Protein AF-A0A366XFP9-F1 (afdb_monomer)

Mean predicted aligned error: 9.47 Å

Solvent-accessible surface area (backbone atoms only — not comparable to full-atom values): 9345 Å² total; per-residue (Å²): 133,86,52,70,52,55,54,26,51,53,49,18,51,52,23,40,58,49,12,52,56,28,34,54,51,34,53,52,54,49,51,54,32,51,55,33,49,50,49,31,59,66,58,70,75,57,87,75,67,86,85,57,56,75,56,96,84,39,35,70,64,56,54,42,52,51,45,40,53,52,28,54,52,48,50,50,47,56,70,71,66,36,34,48,63,53,11,49,54,27,39,54,52,15,50,52,28,49,49,54,28,49,54,49,50,50,49,54,51,36,54,75,71,65,75,54,54,74,71,59,48,54,52,51,50,51,50,53,51,51,53,52,48,52,53,58,70,71,33,89,71,60,77,77,62,78,88,71,63,66,60,66,59,55,52,53,53,52,51,51,52,53,53,52,53,58,67,73,74,107

Secondary structure (DSSP, 8-state):
---HHHHHHHHHHHHHHHHHHHHHHHHHHHHHHHHHHHHHHHHHTSPPPTT-EEETTEEHHHHHHHHHHHHHHHHHHHHHH-HHHHHHHHHHHHHHHHHHHHHHHHHHHHHHTT---HHHHHHHHHHHHHHHHHHHHSSTTS---GGG--HHHHHHHHHHHHHHHHHH--

Structure (mmCIF, N/CA/C/O backbone):
data_AF-A0A366XFP9-F1
#
_entry.id   AF-A0A366XFP9-F1
#
loop_
_atom_site.group_PDB
_atom_site.id
_atom_site.type_symbol
_atom_site.label_atom_id
_atom_site.label_alt_id
_atom_site.label_comp_id
_atom_site.label_asym_id
_atom_site.label_entity_id
_atom_site.label_seq_id
_atom_site.pdbx_PDB_ins_code
_atom_site.Cartn_x
_atom_site.Cartn_y
_atom_site.Cartn_z
_atom_site.occupancy
_atom_site.B_iso_or_equiv
_atom_site.auth_seq_id
_atom_site.auth_comp_id
_atom_site.auth_asym_id
_atom_site.auth_atom_id
_atom_site.pdbx_PDB_model_num
ATOM 1 N N . MET A 1 1 ? -30.170 -5.671 11.101 1.00 48.78 1 MET A N 1
ATOM 2 C CA . MET A 1 1 ? -29.311 -4.495 11.363 1.00 48.78 1 MET A CA 1
ATOM 3 C C . MET A 1 1 ? -27.926 -5.025 11.717 1.00 48.78 1 MET A C 1
ATOM 5 O O . MET A 1 1 ? -27.854 -5.897 12.572 1.00 48.78 1 MET A O 1
ATOM 9 N N . VAL A 1 2 ? -26.865 -4.627 11.008 1.00 68.50 2 VAL A N 1
ATOM 10 C CA . VAL A 1 2 ? -25.507 -5.162 11.243 1.00 68.50 2 VAL A CA 1
ATOM 11 C C . VAL A 1 2 ? -24.963 -4.605 12.564 1.00 68.50 2 VAL A C 1
ATOM 13 O O . VAL A 1 2 ? -25.080 -3.404 12.811 1.00 68.50 2 VAL A O 1
ATOM 16 N N . SER A 1 3 ? -24.401 -5.462 13.423 1.00 88.88 3 SER A N 1
ATOM 17 C CA . SER A 1 3 ? -23.840 -5.035 14.712 1.00 88.88 3 SER A CA 1
ATOM 18 C C . SER A 1 3 ? -22.597 -4.164 14.508 1.00 88.88 3 SER A C 1
ATOM 20 O O . SER A 1 3 ? -21.876 -4.302 13.519 1.00 88.88 3 SER A O 1
ATOM 22 N N . TRP A 1 4 ? -22.318 -3.260 15.448 1.00 89.00 4 TRP A N 1
ATOM 23 C CA . TRP A 1 4 ? -21.129 -2.401 15.382 1.00 89.00 4 TRP A CA 1
ATOM 24 C C . TRP A 1 4 ? -19.836 -3.215 15.340 1.00 89.00 4 TRP A C 1
ATOM 26 O O . TRP A 1 4 ? -18.935 -2.890 14.576 1.00 89.00 4 TRP A O 1
ATOM 36 N N . LEU A 1 5 ? -19.802 -4.334 16.068 1.00 93.44 5 LEU A N 1
ATOM 37 C CA . LEU A 1 5 ? -18.700 -5.286 16.024 1.00 93.44 5 LEU A CA 1
ATOM 38 C C . LEU A 1 5 ? -18.433 -5.800 14.604 1.00 93.44 5 LEU A C 1
ATOM 40 O O . LEU A 1 5 ? -17.288 -5.812 14.156 1.00 93.44 5 LEU A O 1
ATOM 44 N N . GLN A 1 6 ? -19.483 -6.211 13.887 1.00 93.75 6 GLN A N 1
ATOM 45 C CA . GLN A 1 6 ? -19.323 -6.708 12.524 1.00 93.75 6 GLN A CA 1
ATOM 46 C C . GLN A 1 6 ? -18.839 -5.596 11.588 1.00 93.75 6 GLN A C 1
ATOM 48 O O . GLN A 1 6 ? -17.916 -5.821 10.816 1.00 93.75 6 GLN A O 1
ATOM 53 N N . ARG A 1 7 ? -19.358 -4.369 11.734 1.00 91.12 7 ARG A N 1
ATOM 54 C CA . ARG A 1 7 ? -18.878 -3.210 10.962 1.00 91.12 7 ARG A CA 1
ATOM 55 C C . ARG A 1 7 ? -17.390 -2.922 11.207 1.00 91.12 7 ARG A C 1
ATOM 57 O O . ARG A 1 7 ? -16.681 -2.642 10.246 1.00 91.12 7 ARG A O 1
ATOM 64 N N . CYS A 1 8 ? -16.905 -3.024 12.452 1.00 92.62 8 CYS A N 1
ATOM 65 C CA . CYS A 1 8 ? -15.474 -2.895 12.762 1.00 92.62 8 CYS A CA 1
ATOM 66 C C . CYS A 1 8 ? -14.644 -3.980 12.063 1.00 92.62 8 CYS A C 1
ATOM 68 O O . CYS A 1 8 ? -13.603 -3.680 11.481 1.00 92.62 8 CYS A O 1
ATOM 70 N N . LYS A 1 9 ? -15.098 -5.241 12.111 1.00 94.19 9 LYS A N 1
ATOM 71 C CA . LYS A 1 9 ? -14.407 -6.377 11.476 1.00 94.19 9 LYS A CA 1
ATOM 72 C C . LYS A 1 9 ? -14.355 -6.228 9.956 1.00 94.19 9 LYS A C 1
ATOM 74 O O . LYS A 1 9 ? -13.286 -6.386 9.375 1.00 94.19 9 LYS A O 1
ATOM 79 N N . ASP A 1 10 ? -15.466 -5.837 9.339 1.00 93.38 10 ASP A N 1
ATOM 80 C CA . ASP A 1 10 ? -15.546 -5.607 7.896 1.00 93.38 10 ASP A CA 1
ATOM 81 C C . ASP A 1 10 ? -14.620 -4.456 7.464 1.00 93.38 10 ASP A C 1
ATOM 83 O O . ASP A 1 10 ? -13.890 -4.574 6.476 1.00 93.38 10 ASP A O 1
ATOM 87 N N . ALA A 1 11 ? -14.594 -3.355 8.227 1.00 91.00 11 ALA A N 1
ATOM 88 C CA . ALA A 1 11 ? -13.700 -2.225 7.973 1.00 91.00 11 ALA A CA 1
ATOM 89 C C . ALA A 1 11 ? -12.222 -2.628 8.106 1.00 91.00 11 ALA A C 1
ATOM 91 O O . ALA A 1 11 ? -11.427 -2.357 7.203 1.00 91.00 11 ALA A O 1
ATOM 92 N N . ARG A 1 12 ? -11.859 -3.333 9.188 1.00 93.38 12 ARG A N 1
ATOM 93 C CA . ARG A 1 12 ? -10.519 -3.903 9.404 1.00 93.38 12 ARG A CA 1
ATOM 94 C C . ARG A 1 12 ? -10.071 -4.735 8.204 1.00 93.38 12 ARG A C 1
ATOM 96 O O . ARG A 1 12 ? -8.987 -4.504 7.669 1.00 93.38 12 ARG A O 1
ATOM 103 N N . ASP A 1 13 ? -10.901 -5.679 7.771 1.00 95.44 13 ASP A N 1
ATOM 104 C CA . ASP A 1 13 ? -10.559 -6.601 6.687 1.00 95.44 13 ASP A CA 1
ATOM 105 C C . ASP A 1 13 ? -10.427 -5.863 5.348 1.00 95.44 13 ASP A C 1
ATOM 107 O O . ASP A 1 13 ? -9.506 -6.131 4.572 1.00 95.44 13 ASP A O 1
ATOM 111 N N . GLY A 1 14 ? -11.287 -4.868 5.100 1.00 92.81 14 GLY A N 1
ATOM 112 C CA . GLY A 1 14 ? -11.173 -3.972 3.950 1.00 92.81 14 GLY A CA 1
ATOM 113 C C . GLY A 1 14 ? -9.847 -3.204 3.928 1.00 92.81 14 GLY A C 1
ATOM 114 O O . GLY A 1 14 ? -9.179 -3.150 2.890 1.00 92.81 14 GLY A O 1
ATOM 115 N N . HIS A 1 15 ? -9.433 -2.667 5.077 1.00 93.69 15 HIS A N 1
ATOM 116 C CA . HIS A 1 15 ? -8.162 -1.967 5.241 1.00 93.69 15 HIS A CA 1
ATOM 117 C C . HIS A 1 15 ? -6.956 -2.887 5.019 1.00 93.69 15 HIS A C 1
ATOM 119 O O . HIS A 1 15 ? -6.084 -2.543 4.221 1.00 93.69 15 HIS A O 1
ATOM 125 N N . TYR A 1 16 ? -6.921 -4.079 5.622 1.00 95.81 16 TYR A N 1
ATOM 126 C CA . TYR A 1 16 ? -5.823 -5.028 5.405 1.00 95.81 16 TYR A CA 1
ATOM 127 C C . TYR A 1 16 ? -5.749 -5.520 3.962 1.00 95.81 16 TYR A C 1
ATOM 129 O O . TYR A 1 16 ? -4.682 -5.4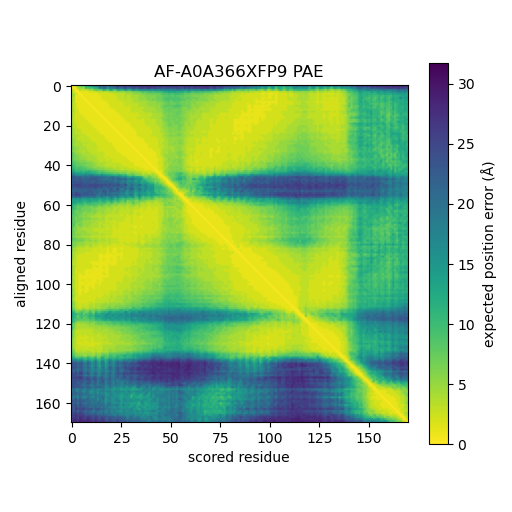88 3.354 1.00 95.81 16 TYR A O 1
ATOM 137 N N . LYS A 1 17 ? -6.885 -5.869 3.350 1.00 95.94 17 LYS A N 1
ATOM 138 C CA . LYS A 1 17 ? -6.918 -6.277 1.940 1.00 95.94 17 LYS A CA 1
ATOM 139 C C . LYS A 1 17 ? -6.408 -5.174 1.011 1.00 95.94 17 LYS A C 1
ATOM 141 O O . LYS A 1 17 ? -5.784 -5.464 -0.011 1.00 95.94 17 LYS A O 1
ATOM 146 N N . ARG A 1 18 ? -6.692 -3.904 1.324 1.00 93.94 18 ARG A N 1
ATOM 147 C CA . ARG A 1 18 ? -6.178 -2.768 0.551 1.00 93.94 18 ARG A CA 1
ATOM 148 C C . ARG A 1 18 ? -4.691 -2.531 0.804 1.00 93.94 18 ARG A C 1
ATOM 150 O O . ARG A 1 18 ? -3.989 -2.238 -0.162 1.00 93.94 18 ARG A O 1
ATOM 157 N N . ALA A 1 19 ? -4.235 -2.672 2.048 1.00 95.00 19 ALA A N 1
ATOM 158 C CA . ALA A 1 19 ? -2.831 -2.556 2.418 1.00 95.00 19 ALA A CA 1
ATOM 159 C C . ALA A 1 19 ? -1.970 -3.554 1.636 1.00 95.00 19 ALA A C 1
ATOM 161 O O . ALA A 1 19 ? -1.053 -3.128 0.943 1.00 95.00 19 ALA A O 1
ATOM 162 N N . GLU A 1 20 ? -2.333 -4.838 1.635 1.00 96.50 20 GLU A N 1
ATOM 163 C CA . GLU A 1 20 ? -1.573 -5.879 0.927 1.00 96.50 20 GLU A CA 1
ATOM 164 C C . GLU A 1 20 ? -1.508 -5.611 -0.581 1.00 96.50 20 GLU A C 1
ATOM 166 O O . GLU A 1 20 ? -0.427 -5.568 -1.155 1.00 96.50 20 GLU A O 1
ATOM 171 N N . LYS A 1 21 ? -2.634 -5.262 -1.221 1.00 94.75 21 LYS A N 1
ATOM 172 C CA . LYS A 1 21 ? -2.636 -4.907 -2.654 1.00 94.75 21 LYS A CA 1
ATOM 173 C C . LYS A 1 21 ? -1.710 -3.736 -2.994 1.00 94.75 21 LYS A C 1
ATOM 175 O O . LYS A 1 21 ? -1.106 -3.718 -4.064 1.00 94.75 21 LYS A O 1
ATOM 180 N N . LEU A 1 22 ? -1.676 -2.712 -2.142 1.00 93.62 22 LEU A N 1
ATOM 181 C CA . LEU A 1 22 ? -0.811 -1.548 -2.342 1.00 93.62 22 LEU A CA 1
ATOM 182 C C . LEU A 1 22 ? 0.656 -1.893 -2.077 1.00 93.62 22 LEU A C 1
ATOM 184 O O . LEU A 1 22 ? 1.526 -1.419 -2.803 1.00 93.62 22 LEU A O 1
ATOM 188 N N . PHE A 1 23 ? 0.917 -2.730 -1.075 1.00 94.75 23 PHE A N 1
ATOM 189 C CA . PHE A 1 23 ? 2.247 -3.223 -0.752 1.00 94.75 23 PHE A CA 1
ATOM 190 C C . PHE A 1 23 ? 2.815 -4.069 -1.897 1.00 94.75 23 PHE A C 1
ATOM 192 O O . PHE A 1 23 ? 3.893 -3.754 -2.396 1.00 94.75 23 PHE A O 1
ATOM 199 N N . ASP A 1 24 ? 2.055 -5.043 -2.399 1.00 94.50 24 ASP A N 1
ATOM 200 C CA . ASP A 1 24 ? 2.443 -5.887 -3.533 1.00 94.50 24 ASP A CA 1
ATOM 201 C C . ASP A 1 24 ? 2.750 -5.052 -4.780 1.00 94.50 24 ASP A C 1
ATOM 203 O O . ASP A 1 24 ? 3.767 -5.256 -5.444 1.00 94.50 24 ASP A O 1
ATOM 207 N N . LEU A 1 25 ? 1.905 -4.057 -5.076 1.00 93.06 25 LEU A N 1
ATOM 208 C CA . LEU A 1 25 ? 2.133 -3.137 -6.190 1.00 93.06 25 LEU A CA 1
ATOM 209 C C . LEU A 1 25 ? 3.406 -2.301 -5.987 1.00 93.06 25 LEU A C 1
ATOM 211 O O . LEU A 1 25 ? 4.157 -2.090 -6.938 1.00 93.06 25 LEU A O 1
ATOM 215 N N . SER A 1 26 ? 3.660 -1.842 -4.758 1.00 93.06 26 SER A N 1
ATOM 216 C CA . SER A 1 26 ? 4.883 -1.116 -4.406 1.00 93.06 26 SER A CA 1
ATOM 217 C C . SER A 1 26 ? 6.127 -1.976 -4.632 1.00 93.06 26 SER A C 1
ATOM 219 O O . SER A 1 26 ? 7.087 -1.504 -5.239 1.00 93.06 26 SER A O 1
ATOM 221 N N . GLN A 1 27 ? 6.101 -3.236 -4.189 1.00 94.81 27 GLN A N 1
ATOM 222 C CA . GLN A 1 27 ? 7.209 -4.177 -4.357 1.00 94.81 27 GLN A CA 1
ATOM 223 C C . GLN A 1 27 ? 7.440 -4.510 -5.831 1.00 94.81 27 GLN A C 1
ATOM 225 O O . GLN A 1 27 ? 8.571 -4.435 -6.306 1.00 94.81 27 GLN A O 1
ATOM 230 N N . LEU A 1 28 ? 6.373 -4.813 -6.574 1.00 91.44 28 LEU A N 1
ATOM 231 C CA . LEU A 1 28 ? 6.452 -5.119 -8.000 1.00 91.44 28 LEU A CA 1
ATOM 232 C C . LEU A 1 28 ? 7.086 -3.966 -8.784 1.00 91.44 28 LEU A C 1
ATOM 234 O O . LEU A 1 28 ? 8.059 -4.174 -9.505 1.00 91.44 28 LEU A O 1
ATOM 238 N N . LEU A 1 29 ? 6.562 -2.746 -8.628 1.00 89.38 29 LEU A N 1
ATOM 239 C CA . LEU A 1 29 ? 7.089 -1.577 -9.334 1.00 89.38 29 LEU A CA 1
ATOM 240 C C . LEU A 1 29 ? 8.516 -1.240 -8.892 1.00 89.38 29 LEU A C 1
ATOM 242 O O . LEU A 1 29 ? 9.333 -0.871 -9.733 1.00 89.38 29 LEU A O 1
ATOM 246 N N . GLY A 1 30 ? 8.834 -1.413 -7.605 1.00 91.12 30 GLY A N 1
ATOM 247 C CA . GLY A 1 30 ? 10.189 -1.259 -7.082 1.00 91.12 30 GLY A CA 1
ATOM 248 C C . GLY A 1 30 ? 11.180 -2.217 -7.746 1.00 91.12 30 GLY A C 1
ATOM 249 O O . GLY A 1 30 ? 12.212 -1.776 -8.249 1.00 91.12 30 GLY A O 1
ATOM 250 N N . TYR A 1 31 ? 10.855 -3.510 -7.828 1.00 90.81 31 TYR A N 1
ATOM 251 C CA . TYR A 1 31 ? 11.715 -4.491 -8.494 1.00 90.81 31 TYR A CA 1
ATOM 252 C C . TYR A 1 31 ? 11.844 -4.235 -9.995 1.00 90.81 31 TYR A C 1
ATOM 254 O O . TYR A 1 31 ? 12.959 -4.251 -10.515 1.00 90.81 31 TYR A O 1
ATOM 262 N N . VAL A 1 32 ? 10.740 -3.947 -10.694 1.00 85.50 32 VAL A N 1
ATOM 263 C CA . VAL A 1 32 ? 10.778 -3.614 -12.129 1.00 85.50 32 VAL A CA 1
ATOM 264 C C . VAL A 1 32 ? 11.675 -2.403 -12.373 1.00 85.50 32 VAL A C 1
ATOM 266 O O . VAL A 1 32 ? 12.479 -2.422 -13.307 1.00 85.50 32 VAL A O 1
ATOM 269 N N . LEU A 1 33 ? 11.590 -1.377 -11.524 1.00 91.69 33 LEU A N 1
ATOM 270 C CA . LEU A 1 33 ? 12.449 -0.205 -11.617 1.00 91.69 33 LEU A CA 1
ATOM 271 C C . LEU A 1 33 ? 13.926 -0.568 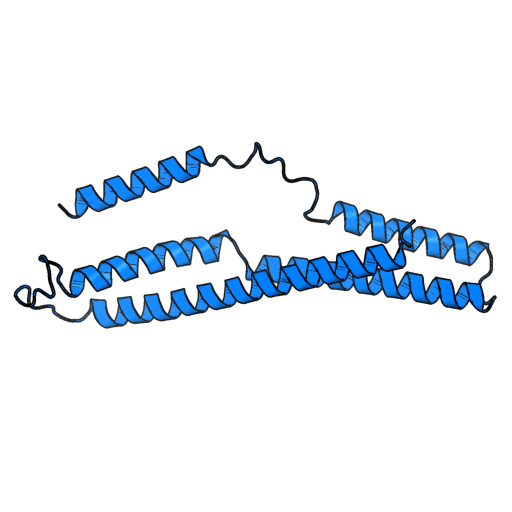-11.433 1.00 91.69 33 LEU A C 1
ATOM 273 O O . LEU A 1 33 ? 14.736 -0.180 -12.267 1.00 91.69 33 LEU A O 1
ATOM 277 N N . ILE A 1 34 ? 14.269 -1.334 -10.393 1.00 90.38 34 ILE A N 1
ATOM 278 C CA . ILE A 1 34 ? 15.650 -1.762 -10.112 1.00 90.38 34 ILE A CA 1
ATOM 279 C C . ILE A 1 34 ? 16.234 -2.548 -11.291 1.00 90.38 34 ILE A C 1
ATOM 281 O O . ILE A 1 34 ? 17.327 -2.243 -11.761 1.00 90.38 34 ILE A O 1
ATOM 285 N N . TYR A 1 35 ? 15.511 -3.541 -11.809 1.00 83.81 35 TYR A N 1
ATOM 286 C CA . TYR A 1 35 ? 16.006 -4.324 -12.940 1.00 83.81 35 TYR A CA 1
ATOM 287 C C . TYR A 1 35 ? 16.143 -3.481 -14.206 1.00 83.81 35 TYR A C 1
ATOM 289 O O . TYR A 1 35 ? 17.133 -3.615 -14.924 1.00 83.81 35 TYR A O 1
ATOM 297 N N . SER A 1 36 ? 15.192 -2.578 -14.460 1.00 81.69 36 SER A N 1
ATOM 298 C CA . SER A 1 36 ? 15.243 -1.698 -15.629 1.00 81.69 36 SER A CA 1
ATOM 299 C C . SER A 1 36 ? 16.417 -0.719 -15.549 1.00 81.69 36 SER A C 1
ATOM 301 O O . SER A 1 36 ? 17.102 -0.511 -16.547 1.00 81.69 36 SER A O 1
ATOM 303 N N . THR A 1 37 ? 16.707 -0.149 -14.376 1.00 89.69 37 THR A N 1
ATOM 304 C CA . THR A 1 37 ? 17.838 0.777 -14.205 1.00 89.69 37 THR A CA 1
ATOM 305 C C . THR A 1 37 ? 19.181 0.064 -14.284 1.00 89.69 37 THR A C 1
ATOM 307 O O . THR A 1 37 ? 20.087 0.581 -14.937 1.00 89.69 37 THR A O 1
ATOM 310 N N . ILE A 1 38 ? 19.311 -1.137 -13.706 1.00 89.06 38 ILE A N 1
ATOM 311 C CA . ILE A 1 38 ? 20.510 -1.974 -13.861 1.00 89.06 38 ILE A CA 1
ATOM 312 C C . ILE A 1 38 ? 20.724 -2.307 -15.338 1.00 89.06 38 ILE A C 1
ATOM 314 O O . ILE A 1 38 ? 21.830 -2.125 -15.841 1.00 89.06 38 ILE A O 1
ATOM 318 N N . PHE A 1 39 ? 19.672 -2.741 -16.041 1.00 83.12 39 PHE A N 1
ATOM 319 C CA . PHE A 1 39 ? 19.738 -3.049 -17.468 1.00 83.12 39 PHE A CA 1
ATOM 320 C C . PHE A 1 39 ? 20.224 -1.836 -18.267 1.00 83.12 39 PHE A C 1
ATOM 322 O O . PHE A 1 39 ? 21.232 -1.914 -18.964 1.00 83.12 39 PHE A O 1
ATOM 329 N N . VAL A 1 40 ? 19.557 -0.690 -18.125 1.00 87.31 40 VAL A N 1
ATOM 330 C CA . VAL A 1 40 ? 19.912 0.525 -18.868 1.00 87.31 40 VAL A CA 1
ATOM 331 C C . VAL A 1 40 ? 21.343 0.944 -18.557 1.00 87.31 40 VAL A C 1
ATOM 333 O O . VAL A 1 40 ? 22.102 1.218 -19.480 1.00 87.31 40 VAL A O 1
ATOM 336 N N . THR A 1 41 ? 21.746 0.925 -17.287 1.00 88.56 41 T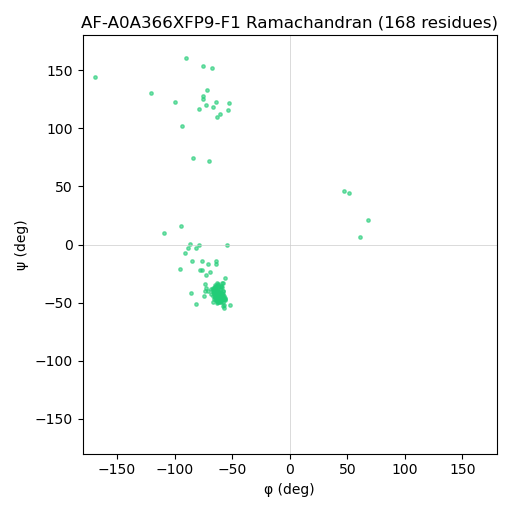HR A N 1
ATOM 337 C CA . THR A 1 41 ? 23.105 1.299 -16.872 1.00 88.56 41 THR A CA 1
ATOM 338 C C . THR A 1 41 ? 24.149 0.365 -17.474 1.00 88.56 41 THR A C 1
ATOM 340 O O . THR A 1 41 ? 25.103 0.837 -18.083 1.00 88.56 41 THR A O 1
ATOM 343 N N . ALA A 1 42 ? 23.960 -0.951 -17.357 1.00 85.50 42 ALA A N 1
ATOM 344 C CA . ALA A 1 42 ? 24.900 -1.935 -17.882 1.00 85.50 42 ALA A CA 1
ATOM 345 C C . ALA A 1 42 ? 25.038 -1.822 -19.405 1.00 85.50 42 ALA A C 1
ATOM 347 O O . ALA A 1 42 ? 26.153 -1.814 -19.919 1.00 85.50 42 ALA A O 1
ATOM 348 N N . PHE A 1 43 ? 23.920 -1.685 -20.125 1.00 81.81 43 PHE A N 1
ATOM 349 C CA . PHE A 1 43 ? 23.907 -1.695 -21.588 1.00 81.81 43 PHE A CA 1
ATOM 350 C C . PHE A 1 43 ? 24.199 -0.333 -22.242 1.00 81.81 43 PHE A C 1
ATOM 352 O O . PHE A 1 43 ? 24.541 -0.305 -23.424 1.00 81.81 43 PHE A O 1
ATOM 359 N N . SER A 1 44 ? 24.149 0.778 -21.495 1.00 82.25 44 SER A N 1
ATOM 360 C CA . SER A 1 44 ? 24.462 2.123 -22.018 1.00 82.25 44 SER A CA 1
ATOM 361 C C . SER A 1 44 ? 25.942 2.326 -22.353 1.00 82.25 44 SER A C 1
ATOM 363 O O . SER A 1 44 ? 26.264 3.176 -23.177 1.00 82.25 44 SER A O 1
ATOM 365 N N . PHE A 1 45 ? 26.847 1.552 -21.744 1.00 79.50 45 PHE A N 1
ATOM 366 C CA . PHE A 1 45 ? 28.293 1.667 -21.982 1.00 79.50 45 PHE A CA 1
ATOM 367 C C . PHE A 1 45 ? 28.815 0.764 -23.105 1.00 79.50 45 PHE A C 1
ATOM 369 O O . PHE A 1 45 ? 29.981 0.869 -23.487 1.00 79.50 45 PHE A O 1
ATOM 376 N N . PHE A 1 46 ? 27.983 -0.126 -23.652 1.00 77.69 46 PHE A N 1
ATOM 377 C CA . P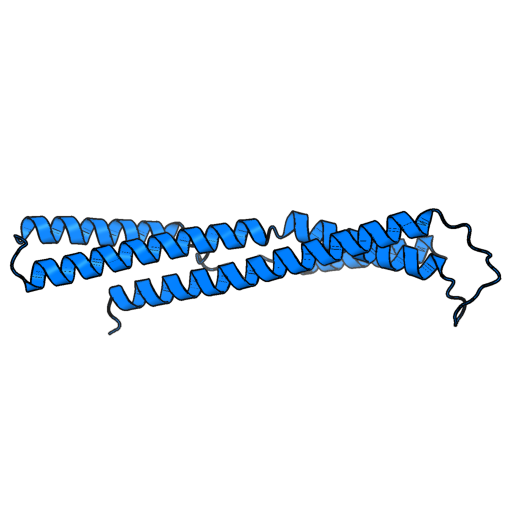HE A 1 46 ? 28.409 -0.986 -24.750 1.00 77.69 46 PHE A CA 1
ATOM 378 C C . PHE A 1 46 ? 28.477 -0.189 -26.052 1.00 77.69 46 PHE A C 1
ATOM 380 O O . PHE A 1 46 ? 27.489 0.402 -26.493 1.00 77.69 46 PHE A O 1
ATOM 387 N N . THR A 1 47 ? 29.636 -0.218 -26.705 1.00 64.56 47 THR A N 1
ATOM 388 C CA . THR A 1 47 ? 29.824 0.345 -28.043 1.00 64.56 47 THR A CA 1
ATOM 389 C C . THR A 1 47 ? 29.015 -0.475 -29.044 1.00 64.56 47 THR A C 1
ATOM 391 O O . THR A 1 47 ? 29.218 -1.680 -29.194 1.00 64.56 47 THR A O 1
ATOM 394 N N . HIS A 1 48 ? 28.057 0.170 -29.703 1.00 65.12 48 HIS A N 1
ATOM 395 C CA . HIS A 1 48 ? 27.164 -0.482 -30.652 1.00 65.12 48 HIS A CA 1
ATOM 396 C C . HIS A 1 48 ? 27.632 -0.225 -32.082 1.00 65.12 48 HIS A C 1
ATOM 398 O O . HIS A 1 48 ? 27.727 0.922 -32.508 1.00 65.12 48 HIS A O 1
ATOM 404 N N . ASN A 1 49 ? 27.885 -1.298 -32.836 1.00 65.62 49 ASN A N 1
ATOM 405 C CA . ASN A 1 49 ? 28.113 -1.193 -34.274 1.00 65.62 49 ASN A CA 1
ATOM 406 C C . ASN A 1 49 ? 26.772 -0.890 -34.970 1.00 65.62 49 ASN A C 1
ATOM 408 O O . ASN A 1 49 ? 25.854 -1.710 -34.866 1.00 65.62 49 ASN A O 1
ATOM 412 N N . PRO A 1 50 ? 26.642 0.242 -35.685 1.00 62.94 50 PRO A N 1
ATOM 413 C CA . PRO A 1 50 ? 25.381 0.672 -36.299 1.00 62.94 50 PRO A CA 1
ATOM 414 C C . PRO A 1 50 ? 24.876 -0.284 -37.391 1.00 62.94 50 PRO A C 1
ATOM 416 O O . PRO A 1 50 ? 23.693 -0.273 -37.713 1.00 62.94 50 PRO A O 1
ATOM 419 N N . GLU A 1 51 ? 25.740 -1.159 -37.911 1.00 61.62 51 GLU A N 1
ATOM 420 C CA . GLU A 1 51 ? 25.386 -2.162 -38.921 1.00 61.62 51 GLU A CA 1
ATOM 421 C C . GLU A 1 51 ? 24.612 -3.371 -38.360 1.00 61.62 51 GLU A C 1
ATOM 423 O O . GLU A 1 51 ? 24.005 -4.125 -39.119 1.00 61.62 51 GLU A O 1
ATOM 428 N N . GLN A 1 52 ? 24.572 -3.565 -37.033 1.00 62.09 52 GLN A N 1
ATOM 429 C CA . GLN A 1 52 ? 23.767 -4.624 -36.410 1.00 62.09 52 GLN A CA 1
ATOM 430 C C . GLN A 1 52 ? 22.314 -4.172 -36.210 1.00 62.09 52 GLN A C 1
ATOM 432 O O . GLN A 1 52 ? 21.867 -3.890 -35.092 1.00 62.09 52 GLN A O 1
ATOM 437 N N . VAL A 1 53 ? 21.572 -4.124 -37.314 1.00 63.94 53 VAL A N 1
ATOM 438 C CA . VAL A 1 53 ? 20.116 -3.936 -37.319 1.00 63.94 53 VAL A CA 1
ATOM 439 C C . VAL A 1 53 ? 19.443 -5.241 -36.891 1.00 63.94 53 VAL A C 1
ATOM 441 O O . VAL A 1 53 ? 19.734 -6.300 -37.442 1.00 63.94 53 VAL A O 1
ATOM 444 N N . LEU A 1 54 ? 18.548 -5.179 -35.900 1.00 63.50 54 LEU A N 1
ATOM 445 C CA . LEU A 1 54 ? 17.829 -6.357 -35.407 1.00 63.50 54 LEU A CA 1
ATOM 446 C C . LEU A 1 54 ? 16.632 -6.684 -36.319 1.00 63.50 54 LEU A C 1
ATOM 448 O O . LEU A 1 54 ? 16.487 -7.814 -36.775 1.00 63.50 54 LEU A O 1
ATOM 452 N N . PHE A 1 55 ? 15.787 -5.681 -36.588 1.00 58.78 55 PHE A N 1
ATOM 453 C CA . PHE A 1 55 ? 14.622 -5.738 -37.481 1.00 58.78 55 PHE A CA 1
ATOM 454 C C . PHE A 1 55 ? 14.095 -4.309 -37.725 1.00 58.78 55 PHE A C 1
ATOM 456 O O . PHE A 1 55 ? 14.136 -3.500 -36.803 1.00 58.78 55 PHE A O 1
ATOM 463 N N . TRP A 1 56 ? 13.597 -3.973 -38.926 1.00 62.72 56 TRP A N 1
ATOM 464 C CA . TRP A 1 56 ? 12.948 -2.668 -39.216 1.00 62.72 56 TRP A CA 1
ATOM 465 C C . TRP A 1 56 ? 13.766 -1.416 -38.802 1.00 62.72 56 TRP A C 1
ATOM 467 O O . TRP A 1 56 ? 13.236 -0.487 -38.203 1.00 62.72 56 TRP A O 1
ATOM 477 N N . CYS A 1 57 ? 15.076 -1.386 -39.080 1.00 69.69 57 CYS A N 1
ATOM 478 C CA . CYS A 1 57 ? 15.993 -0.305 -38.656 1.00 69.69 57 CYS A CA 1
ATOM 479 C C . CYS A 1 57 ? 16.129 -0.113 -37.129 1.00 69.69 57 CYS A C 1
ATOM 481 O O . CYS A 1 57 ? 16.820 0.801 -36.683 1.00 69.69 57 CYS A O 1
ATOM 483 N N . ILE A 1 58 ? 15.543 -0.991 -36.308 1.00 72.06 58 ILE A N 1
ATOM 484 C CA . ILE A 1 58 ? 15.693 -0.960 -34.853 1.00 72.06 58 ILE A CA 1
ATOM 485 C C . ILE A 1 58 ? 17.047 -1.571 -34.494 1.00 72.06 58 ILE A C 1
ATOM 487 O O . ILE A 1 58 ? 17.311 -2.755 -34.730 1.00 72.06 58 ILE A O 1
ATOM 491 N N . THR A 1 59 ? 17.910 -0.753 -33.900 1.00 78.94 59 THR A N 1
ATOM 492 C CA . THR A 1 59 ? 19.180 -1.208 -33.321 1.00 78.94 59 THR A CA 1
ATOM 493 C C . THR A 1 59 ? 18.991 -1.591 -31.853 1.00 78.94 59 THR A C 1
ATOM 495 O O . THR A 1 59 ? 18.055 -1.146 -31.186 1.00 78.94 59 THR A O 1
ATOM 498 N N . LYS A 1 60 ? 19.921 -2.376 -31.300 1.00 75.12 60 LYS A N 1
ATOM 499 C CA . LYS A 1 60 ? 19.930 -2.720 -29.865 1.00 75.12 60 LYS A CA 1
ATOM 500 C C . LYS A 1 60 ? 19.958 -1.474 -28.958 1.00 75.12 60 LYS A C 1
ATOM 502 O O . LYS A 1 60 ? 19.379 -1.499 -27.877 1.00 75.12 60 LYS A O 1
ATOM 507 N N . GLN A 1 61 ? 20.533 -0.361 -29.424 1.00 80.31 61 GLN A N 1
ATOM 508 C CA . GLN A 1 61 ? 20.550 0.911 -28.694 1.00 80.31 61 GLN A CA 1
ATOM 509 C C . GLN A 1 61 ? 19.146 1.513 -28.518 1.00 80.31 61 GLN A C 1
ATOM 511 O O . GLN A 1 61 ? 18.846 2.054 -27.457 1.00 80.31 61 GLN A O 1
ATOM 516 N N . HIS A 1 62 ? 18.250 1.349 -29.496 1.00 81.31 62 HIS A N 1
ATOM 517 C CA . HIS A 1 62 ? 16.858 1.799 -29.372 1.00 81.31 62 HIS A CA 1
ATOM 518 C C . HIS A 1 62 ? 16.112 1.052 -28.259 1.00 81.31 62 HIS A C 1
ATOM 520 O O . HIS A 1 62 ? 15.312 1.649 -27.543 1.00 81.31 62 HIS A O 1
ATOM 526 N N . ILE A 1 63 ? 16.409 -0.239 -28.067 1.00 79.94 63 ILE A N 1
ATOM 527 C CA . ILE A 1 63 ? 15.827 -1.047 -26.986 1.00 79.94 63 ILE A CA 1
ATOM 528 C C . ILE A 1 63 ? 16.275 -0.507 -25.622 1.00 79.94 63 ILE A C 1
ATOM 530 O O . ILE A 1 63 ? 15.451 -0.346 -24.723 1.00 79.94 63 ILE A O 1
ATOM 534 N N . VAL A 1 64 ? 17.563 -0.176 -25.478 1.00 84.00 64 VAL A N 1
ATOM 535 C CA . VAL A 1 64 ? 18.111 0.411 -24.243 1.00 84.00 64 VAL A CA 1
ATOM 536 C C . VAL A 1 64 ? 17.453 1.759 -23.940 1.00 84.00 64 VAL A C 1
ATOM 538 O O . VAL A 1 64 ? 17.017 1.977 -22.811 1.00 84.00 64 VAL A O 1
ATOM 541 N N . ILE A 1 65 ? 17.311 2.629 -24.946 1.00 85.50 65 ILE A N 1
ATOM 542 C CA . ILE A 1 65 ? 16.642 3.932 -24.804 1.00 85.50 65 ILE A CA 1
ATOM 543 C C . ILE A 1 65 ? 15.185 3.745 -24.367 1.00 85.50 65 ILE A C 1
ATOM 545 O O . ILE A 1 65 ? 14.744 4.374 -23.408 1.00 85.50 65 ILE A O 1
ATOM 549 N N . PHE A 1 66 ? 14.449 2.843 -25.018 1.00 82.19 66 PHE A N 1
ATOM 550 C CA . PHE A 1 66 ? 13.049 2.579 -24.696 1.00 82.19 66 PHE A CA 1
ATOM 551 C C . PHE A 1 66 ? 12.862 2.067 -23.260 1.00 82.19 66 PHE A C 1
ATOM 553 O O . PHE A 1 66 ? 12.010 2.572 -22.526 1.00 82.19 66 PHE A O 1
ATOM 560 N N . ILE A 1 67 ? 13.694 1.115 -22.825 1.00 81.94 67 ILE A N 1
ATOM 561 C CA . ILE A 1 67 ? 13.677 0.621 -21.440 1.00 81.94 67 ILE A CA 1
ATOM 562 C C . ILE A 1 67 ? 14.054 1.746 -20.464 1.00 81.94 67 ILE A C 1
ATOM 564 O O . ILE A 1 67 ? 13.446 1.850 -19.400 1.00 81.94 67 ILE A O 1
ATOM 568 N N . GLY A 1 68 ? 14.978 2.636 -20.840 1.00 87.81 68 GLY A N 1
ATOM 569 C CA . GLY A 1 68 ? 15.311 3.850 -20.087 1.00 87.81 68 GLY A CA 1
ATOM 570 C C . GLY A 1 68 ? 14.112 4.773 -19.882 1.00 87.81 68 GLY A C 1
ATOM 571 O O . GLY A 1 68 ? 13.854 5.208 -18.759 1.00 87.81 68 GLY A O 1
ATOM 572 N N . CYS A 1 69 ? 13.327 5.013 -20.933 1.00 88.25 69 CYS A N 1
ATOM 573 C CA . CYS A 1 69 ? 12.095 5.794 -20.841 1.00 88.25 69 CYS A CA 1
ATOM 574 C C . CYS A 1 69 ? 11.069 5.137 -19.907 1.00 88.25 69 CYS A C 1
ATOM 576 O O . CYS A 1 69 ? 10.506 5.813 -19.045 1.00 88.25 69 CYS A O 1
ATOM 578 N N . ILE A 1 70 ? 10.857 3.821 -20.023 1.00 83.69 70 ILE A N 1
ATOM 579 C CA . ILE A 1 70 ? 9.956 3.080 -19.126 1.00 83.69 70 ILE A CA 1
ATOM 580 C C . ILE A 1 70 ? 10.437 3.183 -17.674 1.00 83.69 70 ILE A C 1
ATOM 582 O O . ILE A 1 70 ? 9.640 3.488 -16.786 1.00 83.69 70 ILE A O 1
ATOM 586 N N . ALA A 1 71 ? 11.734 2.983 -17.425 1.00 90.69 71 ALA A N 1
ATOM 587 C CA . ALA A 1 71 ? 12.321 3.089 -16.093 1.00 90.69 71 ALA A CA 1
ATOM 588 C C . ALA A 1 71 ? 12.097 4.484 -15.489 1.00 90.69 71 ALA A C 1
ATOM 590 O O . ALA A 1 71 ? 11.695 4.596 -14.332 1.00 90.69 71 AL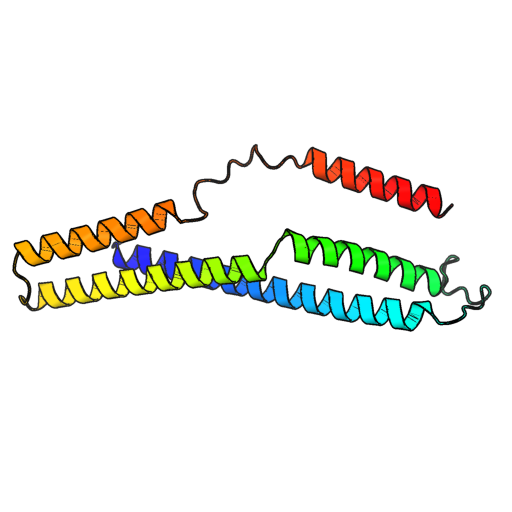A A O 1
ATOM 591 N N . ALA A 1 72 ? 12.285 5.548 -16.273 1.00 92.12 72 ALA A N 1
ATOM 592 C CA . ALA A 1 72 ? 12.046 6.918 -15.827 1.00 92.12 72 ALA A CA 1
ATOM 593 C C . ALA A 1 72 ? 10.573 7.160 -15.449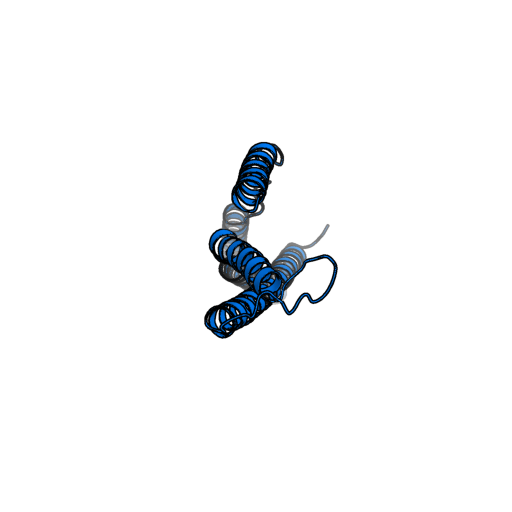 1.00 92.12 72 ALA A C 1
ATOM 595 O O . ALA A 1 72 ? 10.290 7.737 -14.397 1.00 92.12 72 ALA A O 1
ATOM 596 N N . VAL A 1 73 ? 9.628 6.663 -16.256 1.00 88.62 73 VAL A N 1
ATOM 597 C CA . VAL A 1 73 ? 8.190 6.758 -15.959 1.00 88.62 73 VAL A CA 1
ATOM 598 C C . VAL A 1 73 ? 7.845 6.002 -14.675 1.00 88.62 73 VAL A C 1
ATOM 600 O O . VAL A 1 73 ? 7.180 6.556 -13.799 1.00 88.62 73 VAL A O 1
ATOM 603 N N . ILE A 1 74 ? 8.325 4.765 -14.524 1.00 88.50 74 ILE A N 1
ATOM 604 C CA . ILE A 1 74 ? 8.084 3.961 -13.318 1.00 88.50 74 ILE A CA 1
ATOM 605 C C . ILE A 1 74 ? 8.691 4.640 -12.085 1.00 88.50 74 ILE A C 1
ATOM 607 O O . ILE A 1 74 ? 8.034 4.688 -11.048 1.00 88.50 74 ILE A O 1
ATOM 611 N N . SER A 1 75 ? 9.889 5.221 -12.197 1.00 93.81 75 SER A N 1
ATOM 612 C CA . SER A 1 75 ? 10.519 6.001 -11.122 1.00 93.81 75 SER A CA 1
ATOM 613 C C . SER A 1 75 ? 9.619 7.147 -10.651 1.00 93.81 75 SER A C 1
ATOM 615 O O . SER A 1 75 ? 9.347 7.284 -9.455 1.00 93.81 75 SER A O 1
ATOM 617 N N . GLY A 1 76 ? 9.061 7.910 -11.598 1.00 90.88 76 GLY A N 1
ATOM 618 C CA . GLY A 1 76 ? 8.082 8.957 -11.304 1.00 90.88 76 GLY A CA 1
ATOM 619 C C . GLY A 1 76 ? 6.829 8.413 -10.612 1.00 90.88 76 GLY A C 1
ATOM 620 O O . GLY A 1 76 ? 6.403 8.957 -9.593 1.00 90.88 76 GLY A O 1
ATOM 621 N N . ILE A 1 77 ? 6.267 7.306 -11.110 1.00 88.50 77 ILE A N 1
ATOM 622 C CA . ILE A 1 77 ? 5.082 6.664 -10.520 1.00 88.50 77 ILE A CA 1
ATOM 623 C C . ILE A 1 77 ? 5.356 6.213 -9.082 1.00 88.50 77 ILE A C 1
ATOM 625 O O . ILE A 1 77 ? 4.569 6.531 -8.193 1.00 88.50 77 ILE A O 1
ATOM 629 N N . VAL A 1 78 ? 6.457 5.501 -8.830 1.00 90.06 78 VAL A N 1
ATOM 630 C CA . VAL A 1 78 ? 6.808 4.996 -7.492 1.00 90.06 78 VAL A CA 1
ATOM 631 C C . VAL A 1 78 ? 6.999 6.154 -6.508 1.00 90.06 78 VAL A C 1
ATOM 633 O O . VAL A 1 78 ? 6.460 6.106 -5.401 1.00 90.06 78 VAL A O 1
ATOM 636 N N . SER A 1 79 ? 7.688 7.221 -6.927 1.00 88.81 79 SER A N 1
ATOM 637 C CA . SER A 1 79 ? 7.945 8.407 -6.098 1.00 88.81 79 SER A CA 1
ATOM 638 C C . SER A 1 79 ? 6.670 9.187 -5.749 1.00 88.81 79 SER A C 1
ATOM 640 O O . SER A 1 79 ? 6.494 9.614 -4.606 1.00 88.81 79 SER A O 1
ATOM 642 N N . GLN A 1 80 ? 5.761 9.359 -6.713 1.00 86.75 80 GLN A N 1
ATOM 643 C CA . GLN A 1 80 ? 4.555 10.175 -6.535 1.00 86.75 80 GLN A CA 1
ATOM 644 C C . GLN A 1 80 ? 3.394 9.398 -5.909 1.00 86.75 80 GLN A C 1
ATOM 646 O O . GLN A 1 80 ? 2.688 9.920 -5.048 1.00 86.75 80 GLN A O 1
ATOM 651 N N . ALA A 1 81 ? 3.174 8.148 -6.321 1.00 85.31 81 ALA A N 1
ATOM 652 C CA . ALA A 1 81 ? 2.014 7.376 -5.883 1.00 85.31 81 ALA A CA 1
ATOM 653 C C . ALA A 1 81 ? 2.165 6.799 -4.468 1.00 85.31 81 ALA A C 1
ATOM 655 O O . ALA A 1 81 ? 1.148 6.495 -3.833 1.00 85.31 81 ALA A O 1
ATOM 656 N N . ARG A 1 82 ? 3.414 6.656 -3.988 1.00 90.50 82 ARG A N 1
ATOM 657 C CA . ARG A 1 82 ? 3.777 6.273 -2.611 1.00 90.50 82 ARG A CA 1
ATOM 658 C C . ARG A 1 82 ? 2.991 5.064 -2.100 1.00 90.50 82 ARG A C 1
ATOM 660 O O . ARG A 1 82 ? 2.434 5.068 -1.002 1.00 90.50 82 ARG A O 1
ATOM 667 N N . PHE A 1 83 ? 2.899 4.027 -2.934 1.00 90.81 83 PHE A N 1
ATOM 668 C CA . PHE A 1 83 ? 2.045 2.869 -2.670 1.00 90.81 83 PHE A CA 1
ATOM 669 C C . PHE A 1 83 ? 2.380 2.175 -1.342 1.00 90.81 83 PHE A C 1
ATOM 671 O O . PHE A 1 83 ? 1.456 1.848 -0.603 1.00 90.81 83 PHE A O 1
ATOM 678 N N . GLY A 1 84 ? 3.665 2.035 -0.996 1.00 91.12 84 GLY A N 1
ATOM 679 C CA . GLY A 1 84 ? 4.100 1.468 0.285 1.00 91.12 84 GLY A CA 1
ATOM 680 C C . GLY A 1 84 ? 3.676 2.290 1.509 1.00 91.12 84 GLY A C 1
ATOM 681 O O . GLY A 1 84 ? 3.136 1.733 2.459 1.00 91.12 84 GLY A O 1
ATOM 682 N N . GLU A 1 85 ? 3.825 3.619 1.473 1.00 92.75 85 GLU A N 1
ATOM 683 C CA . GLU A 1 85 ? 3.367 4.504 2.561 1.00 92.75 85 GLU A CA 1
ATOM 684 C C . GLU A 1 85 ? 1.848 4.400 2.742 1.00 92.75 85 GLU A C 1
ATOM 686 O O . GLU A 1 85 ? 1.338 4.244 3.850 1.00 92.75 85 GLU A O 1
ATOM 691 N N . ARG A 1 86 ? 1.105 4.394 1.630 1.00 91.81 86 ARG A N 1
ATOM 692 C CA . ARG A 1 86 ? -0.351 4.213 1.649 1.00 91.81 86 ARG A CA 1
ATOM 693 C C . ARG A 1 86 ? -0.765 2.839 2.157 1.00 91.81 86 ARG A C 1
ATOM 695 O O . ARG A 1 86 ? -1.785 2.740 2.835 1.00 91.81 86 ARG A O 1
ATOM 702 N N . ALA A 1 87 ? -0.004 1.795 1.839 1.00 93.50 87 ALA A N 1
ATOM 703 C CA . ALA A 1 87 ? -0.230 0.467 2.389 1.00 93.50 87 ALA A CA 1
ATOM 704 C C . ALA A 1 87 ? -0.117 0.486 3.919 1.00 93.50 87 ALA A C 1
ATOM 706 O O . ALA A 1 87 ? -1.014 -0.012 4.596 1.00 93.50 87 ALA A O 1
ATOM 707 N N . GLU A 1 88 ? 0.919 1.132 4.457 1.00 93.94 88 GLU A N 1
ATOM 708 C CA . GLU A 1 88 ? 1.125 1.228 5.903 1.00 93.94 88 GLU A CA 1
ATOM 709 C C . GLU A 1 88 ? 0.047 2.073 6.592 1.00 93.94 88 GLU A C 1
ATOM 711 O O . GLU A 1 88 ? -0.479 1.671 7.628 1.00 93.94 88 GLU A O 1
ATOM 716 N N . MET A 1 89 ? -0.393 3.175 5.973 1.00 92.25 89 MET A N 1
ATOM 717 C CA . MET A 1 89 ? -1.550 3.936 6.464 1.00 92.25 89 MET A CA 1
ATOM 718 C C . MET A 1 89 ? -2.800 3.052 6.574 1.00 92.25 89 MET A C 1
ATOM 720 O O . MET A 1 89 ? -3.466 3.045 7.609 1.00 92.25 89 MET A O 1
ATOM 724 N N . HIS A 1 90 ? -3.101 2.247 5.547 1.00 93.25 90 HIS A N 1
ATOM 725 C CA . HIS A 1 90 ? -4.223 1.310 5.614 1.00 93.25 90 HIS A CA 1
ATOM 726 C C . HIS A 1 90 ? -4.016 0.220 6.676 1.00 93.25 90 HIS A C 1
ATOM 728 O O . HIS A 1 90 ? -4.982 -0.127 7.355 1.00 93.25 90 HIS A O 1
ATOM 734 N N . ARG A 1 91 ? -2.795 -0.297 6.859 1.00 95.19 91 ARG A N 1
ATOM 735 C CA . ARG A 1 91 ? -2.475 -1.305 7.883 1.00 95.19 91 ARG A CA 1
ATOM 736 C C . ARG A 1 91 ? -2.669 -0.753 9.298 1.00 95.19 91 ARG A C 1
ATOM 738 O O . ARG A 1 91 ? -3.303 -1.414 10.121 1.00 95.19 91 ARG A O 1
ATOM 745 N N . SER A 1 92 ? -2.221 0.476 9.542 1.00 93.94 92 SER A N 1
ATOM 746 C CA . SER A 1 92 ? -2.427 1.204 10.797 1.00 93.94 92 SER A CA 1
ATOM 747 C C . SER A 1 92 ? -3.915 1.435 11.090 1.00 93.94 92 SER A C 1
ATOM 749 O O . SER A 1 92 ? -4.400 1.068 12.164 1.00 93.94 92 SER A O 1
ATOM 751 N N . SER A 1 93 ? -4.694 1.923 10.114 1.00 92.50 93 SER A N 1
ATOM 752 C CA . SER A 1 93 ? -6.153 2.051 10.268 1.00 92.50 93 SER A CA 1
ATOM 753 C C . SER A 1 93 ? -6.825 0.701 10.544 1.00 92.50 93 SER A C 1
ATOM 755 O O . SER A 1 93 ? -7.672 0.607 11.429 1.00 92.50 93 SER A O 1
ATOM 757 N N . GLY A 1 94 ? -6.426 -0.362 9.835 1.00 94.31 94 GLY A N 1
ATOM 758 C CA . GLY A 1 94 ? -6.930 -1.717 10.072 1.00 94.31 94 GLY A CA 1
ATOM 759 C C . GLY A 1 94 ? -6.665 -2.194 11.503 1.00 94.31 94 GLY A C 1
ATOM 760 O O . GLY A 1 94 ? -7.566 -2.727 12.149 1.00 94.31 94 GLY A O 1
ATOM 761 N N . ALA A 1 95 ? -5.470 -1.931 12.040 1.00 95.88 95 ALA A N 1
ATOM 762 C CA . ALA A 1 95 ? -5.126 -2.254 13.424 1.00 95.88 95 ALA A CA 1
ATOM 763 C C . ALA A 1 95 ? -5.988 -1.493 14.444 1.00 95.88 95 ALA A C 1
ATOM 765 O O . ALA A 1 95 ? -6.443 -2.092 15.419 1.00 95.88 95 ALA A O 1
ATOM 766 N N . ARG A 1 96 ? -6.289 -0.210 14.202 1.00 94.69 96 ARG A N 1
ATOM 767 C CA . ARG A 1 96 ? -7.201 0.562 15.064 1.00 94.69 96 ARG A CA 1
ATOM 768 C C . ARG A 1 96 ? -8.626 0.001 15.051 1.00 94.69 96 ARG A C 1
ATOM 770 O O . ARG A 1 96 ? -9.199 -0.196 16.119 1.00 94.69 96 ARG A O 1
ATOM 777 N N . TYR A 1 97 ? -9.166 -0.364 13.883 1.00 94.94 97 TYR A N 1
ATOM 778 C CA . TYR A 1 97 ? -10.463 -1.054 13.806 1.00 94.94 97 TYR A CA 1
ATOM 779 C C . TYR A 1 97 ? -10.448 -2.418 14.510 1.00 94.94 97 TYR A C 1
ATOM 781 O O . TYR A 1 97 ? -11.445 -2.809 15.118 1.00 94.94 97 TYR A O 1
ATOM 789 N N . ALA A 1 98 ? -9.325 -3.144 14.462 1.00 96.06 98 ALA A N 1
ATOM 790 C CA . ALA A 1 98 ? -9.166 -4.399 15.192 1.00 96.06 98 ALA A CA 1
ATOM 791 C C . ALA A 1 98 ? -9.184 -4.188 16.714 1.00 96.06 98 ALA A C 1
ATOM 793 O O . ALA A 1 98 ? -9.812 -4.976 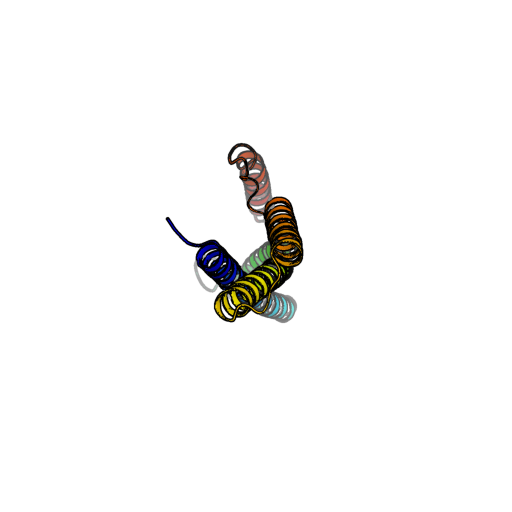17.416 1.00 96.06 98 ALA A O 1
ATOM 794 N N . ASN A 1 99 ? -8.534 -3.135 17.217 1.00 96.06 99 ASN A N 1
ATOM 795 C CA . ASN A 1 99 ? -8.580 -2.772 18.636 1.00 96.06 99 ASN A CA 1
ATOM 796 C C . ASN A 1 99 ? -10.003 -2.399 19.060 1.00 96.06 99 ASN A C 1
ATOM 798 O O . ASN A 1 99 ? -10.524 -2.995 19.993 1.00 96.06 99 ASN A O 1
ATOM 802 N N . LEU A 1 100 ? -10.683 -1.542 18.292 1.00 95.31 100 LEU A N 1
ATOM 803 C CA . LEU A 1 100 ? -12.064 -1.151 18.580 1.00 95.31 100 LEU A CA 1
ATOM 804 C C . LEU A 1 100 ? -13.028 -2.352 18.582 1.00 95.31 100 LEU A C 1
ATOM 806 O O . LEU A 1 100 ? -13.955 -2.415 19.385 1.00 95.31 100 LEU A O 1
ATOM 810 N N . ALA A 1 101 ? -12.815 -3.331 17.695 1.00 95.94 101 ALA A N 1
ATOM 811 C CA . ALA A 1 101 ? -13.574 -4.579 17.712 1.00 95.94 101 ALA A CA 1
ATOM 812 C C . ALA A 1 101 ? -13.354 -5.377 19.010 1.00 95.94 101 ALA A C 1
ATOM 814 O O . ALA A 1 101 ? -14.326 -5.884 19.566 1.00 95.94 101 ALA A O 1
ATOM 815 N N . ARG A 1 102 ? -12.108 -5.462 19.503 1.00 96.38 102 ARG A N 1
ATOM 816 C CA . ARG A 1 102 ? -11.787 -6.128 20.778 1.00 96.38 102 ARG A CA 1
ATOM 817 C C . ARG A 1 102 ? -12.422 -5.405 21.962 1.00 96.38 102 ARG A C 1
ATOM 819 O O . ARG A 1 102 ? -13.006 -6.074 22.806 1.00 96.38 102 ARG A O 1
ATOM 826 N N . ASP A 1 103 ? -12.398 -4.073 21.977 1.00 95.19 103 ASP A N 1
ATOM 827 C CA . ASP A 1 103 ? -13.031 -3.275 23.034 1.00 95.19 103 ASP A CA 1
ATOM 828 C C . ASP A 1 103 ? -14.547 -3.532 23.085 1.00 95.19 103 ASP A C 1
ATOM 830 O O . ASP A 1 103 ? -15.127 -3.726 24.153 1.00 95.19 103 ASP A O 1
ATOM 834 N N . ILE A 1 104 ? -15.206 -3.605 21.921 1.00 94.56 104 ILE A N 1
ATOM 835 C CA . ILE A 1 104 ? -16.636 -3.937 21.836 1.00 94.56 104 ILE A CA 1
ATOM 836 C C . ILE A 1 104 ? -16.903 -5.373 22.314 1.00 94.56 104 ILE A C 1
ATOM 838 O O . ILE A 1 104 ? -17.868 -5.59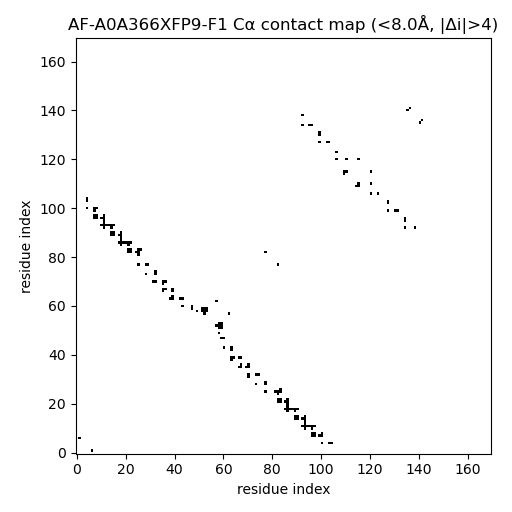4 23.046 1.00 94.56 104 ILE A O 1
ATOM 842 N N . GLU A 1 105 ? -16.080 -6.348 21.915 1.00 95.38 105 GLU A N 1
ATOM 843 C CA . GLU A 1 105 ? -16.205 -7.744 22.367 1.00 95.38 105 GLU A CA 1
ATOM 844 C C . GLU A 1 105 ? -16.041 -7.863 23.884 1.00 95.38 105 GLU A C 1
ATOM 846 O O . GLU A 1 105 ? -16.852 -8.512 24.546 1.00 95.38 105 GLU A O 1
ATOM 851 N N . GLU A 1 106 ? -15.036 -7.195 24.447 1.00 94.19 106 GLU A N 1
ATOM 852 C CA . GLU A 1 106 ? -14.793 -7.156 25.885 1.00 94.19 106 GLU A CA 1
ATOM 853 C C . GLU A 1 106 ? -15.990 -6.557 26.634 1.00 94.19 106 GLU A C 1
ATOM 855 O O . GLU A 1 106 ? -16.450 -7.130 27.625 1.00 94.19 106 GLU A O 1
ATOM 860 N N . LEU A 1 107 ? -16.551 -5.448 26.138 1.00 92.75 107 LEU A N 1
ATOM 861 C CA . LEU A 1 107 ? -17.732 -4.823 26.735 1.00 92.75 107 LEU A CA 1
ATOM 862 C C . LEU A 1 107 ? -18.958 -5.730 26.695 1.00 92.75 107 LEU A C 1
ATOM 864 O O . LEU A 1 107 ? -19.661 -5.852 27.699 1.00 92.75 107 LEU A O 1
ATOM 868 N N . GLN A 1 108 ? -19.195 -6.403 25.570 1.00 92.06 108 GLN A N 1
ATOM 869 C CA . GLN A 1 108 ? -20.294 -7.360 25.437 1.00 92.06 108 GLN A CA 1
ATOM 870 C C . GLN A 1 108 ? -20.144 -8.534 26.414 1.00 92.06 108 GLN A C 1
ATOM 872 O O . GLN A 1 108 ? -21.130 -8.961 27.021 1.00 92.06 108 GLN A O 1
ATOM 877 N N . LEU A 1 109 ? -18.920 -9.039 26.609 1.00 93.25 109 LEU A N 1
ATOM 878 C CA . LEU A 1 109 ? -18.634 -10.109 27.567 1.00 93.25 109 LEU A CA 1
ATOM 879 C C . LEU A 1 109 ? -18.839 -9.649 29.013 1.00 93.25 109 LEU A C 1
ATOM 881 O O . LEU A 1 109 ? -19.558 -10.310 29.763 1.00 93.25 109 LEU A O 1
ATOM 885 N N . LYS A 1 110 ? -18.271 -8.501 29.393 1.00 92.12 110 LYS A N 1
ATOM 886 C CA . LYS A 1 110 ? -18.413 -7.931 30.740 1.00 92.12 110 LYS A CA 1
ATOM 887 C C . LYS A 1 110 ? -19.873 -7.633 31.088 1.00 92.12 110 LYS A C 1
ATOM 889 O O . LYS A 1 110 ? -20.312 -7.955 32.191 1.00 92.12 110 LYS A O 1
ATOM 894 N N . GLN A 1 111 ? -20.641 -7.087 30.143 1.00 89.88 111 GLN A N 1
ATOM 895 C CA . GLN A 1 111 ? -22.077 -6.855 30.312 1.00 89.88 111 GLN A CA 1
ATOM 896 C C . GLN A 1 111 ? -22.832 -8.175 30.516 1.00 89.88 111 GLN A C 1
ATOM 898 O O . GLN A 1 111 ? -23.635 -8.286 31.440 1.00 89.88 111 GLN A O 1
ATOM 903 N N . LYS A 1 112 ? -22.553 -9.195 29.691 1.00 90.75 112 LYS A N 1
ATOM 904 C CA . LYS A 1 112 ? -23.193 -10.516 29.795 1.00 90.75 112 LYS A CA 1
ATOM 905 C C . LYS A 1 112 ? -22.898 -11.211 31.128 1.00 90.75 112 LYS A C 1
ATOM 907 O O . LYS A 1 112 ? -23.756 -11.923 31.638 1.00 90.75 112 LYS A O 1
ATOM 912 N N . MET A 1 113 ? -21.703 -11.013 31.682 1.00 92.81 113 MET A N 1
ATOM 913 C CA . MET A 1 113 ? -21.300 -11.560 32.982 1.00 92.81 113 MET A CA 1
ATOM 914 C C . MET A 1 113 ? -21.804 -10.733 34.179 1.00 92.81 113 MET A C 1
ATOM 916 O O . MET A 1 113 ? -21.558 -11.119 35.317 1.00 92.81 113 MET A O 1
ATOM 920 N N . GLY A 1 114 ? -22.487 -9.604 33.951 1.00 89.69 114 GLY A N 1
ATOM 921 C CA . GLY A 1 114 ? -22.954 -8.719 35.024 1.00 89.69 114 GLY A CA 1
ATOM 922 C C . GLY A 1 114 ? -21.824 -8.002 35.772 1.00 89.69 114 GLY A C 1
ATOM 923 O O . GLY A 1 114 ? -22.020 -7.570 36.902 1.00 89.69 114 GLY A O 1
ATOM 924 N N . LEU A 1 115 ? -20.642 -7.884 35.158 1.00 86.62 115 LEU A N 1
ATOM 925 C CA . LEU A 1 115 ? -19.434 -7.322 35.778 1.00 86.62 115 LEU A CA 1
ATOM 926 C C . LEU A 1 115 ? -19.331 -5.794 35.649 1.00 86.62 115 LEU A C 1
ATOM 928 O O . LEU A 1 115 ? -18.340 -5.221 36.089 1.00 86.62 115 LEU A O 1
ATOM 932 N N . LEU A 1 116 ? -20.309 -5.140 35.016 1.00 82.44 116 LEU A N 1
ATOM 933 C CA . LEU A 1 116 ? -20.310 -3.697 34.774 1.00 82.44 116 LEU A CA 1
ATOM 934 C C . LEU A 1 116 ? -21.518 -3.035 35.422 1.00 82.44 116 LEU A C 1
ATOM 936 O O . LEU A 1 116 ? -22.660 -3.433 35.182 1.00 82.44 116 LEU A O 1
ATOM 940 N N . GLN A 1 117 ? -21.263 -1.967 36.177 1.00 82.69 117 GLN A N 1
ATOM 941 C CA . GLN A 1 117 ? -22.320 -1.057 36.603 1.00 82.69 117 GLN A CA 1
ATOM 942 C C . GLN A 1 117 ? -22.760 -0.165 35.431 1.00 82.69 117 GLN A C 1
ATOM 944 O O . GLN A 1 117 ? -21.988 0.127 34.516 1.00 82.69 117 GLN A O 1
ATOM 949 N N . ASN A 1 118 ? -24.006 0.317 35.459 1.00 80.94 118 ASN A N 1
ATOM 950 C CA . ASN A 1 118 ? -24.578 1.109 34.359 1.00 80.94 118 ASN A CA 1
ATOM 951 C C . ASN A 1 118 ? -23.785 2.398 34.045 1.00 80.94 118 ASN A C 1
ATOM 953 O O . ASN A 1 118 ? -23.696 2.802 32.885 1.00 80.94 118 ASN A O 1
ATOM 957 N N . SER A 1 119 ? -23.181 3.033 35.054 1.00 80.69 119 SER A N 1
ATOM 958 C CA . SER A 1 119 ? -22.343 4.233 34.895 1.00 80.69 119 SER A CA 1
ATOM 959 C C . SER A 1 119 ? -21.023 3.939 34.164 1.00 80.69 119 SER A C 1
ATOM 961 O O . SER A 1 119 ? -20.621 4.682 33.263 1.00 80.69 119 SER A O 1
ATOM 963 N N . GLU A 1 120 ? -20.370 2.825 34.495 1.00 84.38 120 GLU A N 1
ATOM 964 C CA . GLU A 1 120 ? -19.138 2.363 33.846 1.00 84.38 120 GLU A CA 1
ATOM 965 C C . GLU A 1 120 ? -19.398 1.928 32.402 1.00 84.38 120 GLU A C 1
ATOM 967 O O . GLU A 1 120 ? -18.603 2.232 31.508 1.00 84.38 120 GLU A O 1
ATOM 972 N N . LEU A 1 121 ? -20.543 1.280 32.158 1.00 86.56 121 LEU A N 1
ATOM 973 C CA . LEU A 1 121 ? -20.983 0.879 30.825 1.00 86.56 121 LEU A CA 1
ATOM 974 C C . LEU A 1 121 ? -21.171 2.094 29.906 1.00 86.56 121 LEU A C 1
ATOM 976 O O . LEU A 1 121 ? -20.647 2.105 28.793 1.00 86.56 121 LEU A O 1
ATOM 980 N N . SER A 1 122 ? -21.861 3.141 30.375 1.00 88.19 122 SER A N 1
ATOM 981 C CA . SER A 1 122 ? -22.048 4.366 29.586 1.00 88.19 122 SER A CA 1
ATOM 982 C C . SER A 1 122 ? -20.717 5.036 29.245 1.00 88.19 122 SER A C 1
ATOM 984 O O . SER A 1 122 ? -20.552 5.545 28.137 1.00 88.19 122 SER A O 1
ATOM 986 N N . THR A 1 123 ? -19.763 5.027 30.178 1.00 90.56 123 THR A N 1
ATOM 987 C CA . THR A 1 123 ? -18.440 5.630 29.973 1.00 90.56 123 THR A CA 1
ATOM 988 C C . THR A 1 123 ? -17.663 4.895 28.883 1.00 90.56 123 THR A C 1
ATOM 990 O O . THR A 1 123 ? -17.133 5.524 27.966 1.00 90.56 123 THR A O 1
ATOM 993 N N . HIS A 1 124 ? -17.653 3.562 28.923 1.00 89.12 124 HIS A N 1
ATOM 994 C CA . HIS A 1 124 ? -16.979 2.759 27.906 1.00 89.12 124 HIS A CA 1
ATOM 995 C C . HIS A 1 124 ? -17.644 2.867 26.531 1.00 89.12 124 HIS A C 1
ATOM 997 O O . HIS A 1 124 ? -16.945 3.010 25.529 1.00 89.12 124 HIS A O 1
ATOM 1003 N N . ILE A 1 125 ? -18.981 2.867 26.468 1.00 90.81 125 ILE A N 1
ATOM 1004 C CA . ILE A 1 125 ? -19.714 3.076 25.211 1.00 90.81 125 ILE A CA 1
ATOM 1005 C C . ILE A 1 125 ? -19.343 4.431 24.596 1.00 90.81 125 ILE A C 1
ATOM 1007 O O . ILE A 1 125 ? -19.051 4.499 23.405 1.00 90.81 125 ILE A O 1
ATOM 1011 N N . ASN A 1 126 ? -19.281 5.497 25.398 1.00 93.12 126 ASN A N 1
ATOM 1012 C CA . ASN A 1 126 ? -18.879 6.819 24.914 1.00 93.12 126 ASN A CA 1
ATOM 1013 C C . ASN A 1 126 ? -17.437 6.833 24.384 1.00 93.12 126 ASN A C 1
ATOM 1015 O O . ASN A 1 126 ? -17.167 7.488 23.378 1.00 93.12 126 ASN A O 1
ATOM 1019 N N . SER A 1 127 ? -16.526 6.085 25.013 1.00 93.31 127 SER A N 1
ATOM 1020 C CA . SER A 1 127 ? -15.154 5.913 24.516 1.00 93.31 127 SER A CA 1
ATOM 1021 C C . SER A 1 127 ? -15.124 5.210 23.153 1.00 93.31 127 SER A C 1
ATOM 1023 O O . SER A 1 127 ? -14.496 5.706 22.219 1.00 93.31 127 SER A O 1
ATOM 1025 N N . VAL A 1 128 ? -15.877 4.112 23.001 1.00 93.25 128 VAL A N 1
ATOM 1026 C CA . VAL A 1 128 ? -16.021 3.384 21.727 1.00 93.25 128 VAL A CA 1
ATOM 1027 C C . VAL A 1 128 ? -16.597 4.288 20.633 1.00 93.25 128 VAL A C 1
ATOM 1029 O O . VAL A 1 128 ? -16.093 4.292 19.513 1.00 93.25 128 VAL A O 1
ATOM 1032 N N . ILE A 1 129 ? -17.627 5.082 20.944 1.00 91.81 129 ILE A N 1
ATOM 1033 C CA . ILE A 1 129 ? -18.226 6.040 19.999 1.00 91.81 129 ILE A CA 1
ATOM 1034 C C . ILE A 1 129 ? -17.209 7.104 19.587 1.00 91.81 129 ILE A C 1
ATOM 1036 O O . ILE A 1 129 ? -17.101 7.427 18.405 1.00 91.81 129 ILE A O 1
ATOM 1040 N N . LYS A 1 130 ? -16.456 7.647 20.548 1.00 93.06 130 LYS A N 1
ATOM 1041 C CA . LYS A 1 130 ? -15.432 8.655 20.274 1.00 93.06 130 LYS A CA 1
ATOM 1042 C C . LYS A 1 130 ? -14.362 8.105 19.336 1.00 93.06 130 LYS A C 1
ATOM 1044 O O . LYS A 1 130 ? -14.057 8.750 18.340 1.00 93.06 130 LYS A O 1
ATOM 1049 N N . GLU A 1 131 ? -13.835 6.914 19.613 1.00 91.94 131 GLU A N 1
ATOM 1050 C CA . GLU A 1 131 ? -12.817 6.311 18.750 1.00 91.94 131 GLU A CA 1
ATOM 1051 C C . GLU A 1 131 ? -13.371 5.942 17.372 1.00 91.94 131 GLU A C 1
ATOM 1053 O O . GLU A 1 131 ? -12.702 6.159 16.364 1.00 91.94 131 GLU A O 1
ATOM 1058 N N . TRP A 1 132 ? -14.618 5.468 17.299 1.00 90.00 132 TRP A N 1
ATOM 1059 C CA . TRP A 1 132 ? -15.305 5.253 16.026 1.00 90.00 132 TRP A CA 1
ATOM 1060 C C . TRP A 1 132 ? -15.388 6.544 15.196 1.00 90.00 132 TRP A C 1
ATOM 1062 O O . TRP A 1 132 ? -15.111 6.529 13.996 1.00 90.00 132 TRP A O 1
ATOM 1072 N N . ASN A 1 133 ? -15.748 7.666 15.822 1.00 88.81 133 ASN A N 1
ATOM 1073 C CA . ASN A 1 133 ? -15.835 8.959 15.146 1.00 88.81 133 ASN A CA 1
ATOM 1074 C C . ASN A 1 133 ? -14.456 9.452 14.695 1.00 88.81 133 ASN A C 1
ATOM 1076 O O . ASN A 1 133 ? -14.322 9.838 13.538 1.00 88.81 133 ASN A O 1
ATOM 1080 N N . ASN A 1 134 ? -13.429 9.339 15.545 1.00 88.62 134 ASN A N 1
ATOM 1081 C CA . ASN A 1 134 ? -12.049 9.663 15.170 1.00 88.62 134 ASN A CA 1
ATOM 1082 C C . ASN A 1 134 ? -11.607 8.841 13.949 1.00 88.62 134 ASN A C 1
ATOM 1084 O O . ASN A 1 134 ? -11.080 9.383 12.986 1.00 88.62 134 ASN A O 1
ATOM 1088 N N . LEU A 1 135 ? -11.872 7.529 13.950 1.00 86.06 135 LEU A N 1
ATOM 1089 C CA . LEU A 1 135 ? -11.563 6.649 12.820 1.00 86.06 135 LEU A CA 1
ATOM 1090 C C . LEU A 1 135 ? -12.326 7.013 11.547 1.00 86.06 135 LEU A C 1
ATOM 1092 O O . LEU A 1 135 ? -11.809 6.821 10.447 1.00 86.06 135 LEU A O 1
ATOM 1096 N N . SER A 1 136 ? -13.550 7.519 11.685 1.00 78.00 136 SER A N 1
ATOM 1097 C CA . SER A 1 136 ? -14.355 7.988 10.561 1.00 78.00 136 SER A CA 1
ATOM 1098 C C . SER A 1 136 ? -13.859 9.321 9.998 1.00 78.00 136 SER A C 1
ATOM 1100 O O . SER A 1 136 ? -13.970 9.525 8.791 1.00 78.00 136 SER A O 1
ATOM 1102 N N . GLU A 1 137 ? -13.340 10.218 10.834 1.00 76.44 137 GLU A N 1
ATOM 1103 C CA . GLU A 1 137 ? -12.747 11.493 10.408 1.00 76.44 137 GLU A CA 1
ATOM 1104 C C . GLU A 1 137 ? -11.371 11.286 9.764 1.00 76.44 137 GLU A C 1
ATOM 1106 O O . GLU A 1 137 ? -11.108 11.816 8.685 1.00 76.44 137 GLU A O 1
ATOM 1111 N N . ASP A 1 138 ? -10.535 10.440 10.371 1.00 71.75 138 ASP A N 1
ATOM 1112 C CA . ASP A 1 138 ? -9.207 10.061 9.869 1.00 71.75 138 ASP A CA 1
ATOM 1113 C C . ASP A 1 138 ? -9.276 9.162 8.625 1.00 71.75 138 ASP A C 1
ATOM 1115 O O . ASP A 1 138 ? -8.285 8.945 7.919 1.00 71.75 138 ASP A O 1
ATOM 1119 N N . SER A 1 139 ? -10.442 8.573 8.365 1.00 63.72 139 SER A N 1
ATOM 1120 C CA . SER A 1 139 ? -10.646 7.693 7.230 1.00 63.72 139 SER A CA 1
ATOM 1121 C C . SER A 1 139 ? -10.474 8.473 5.926 1.00 63.72 139 SER A C 1
ATOM 1123 O O . SER A 1 139 ? -11.229 9.390 5.601 1.00 63.72 139 SER A O 1
ATOM 1125 N N . LEU A 1 140 ? -9.536 7.994 5.101 1.00 57.66 140 LEU A N 1
ATOM 1126 C CA . LEU A 1 140 ? -9.307 8.402 3.705 1.00 57.66 140 LEU A CA 1
ATOM 1127 C C . LEU A 1 140 ? -10.569 8.300 2.805 1.00 57.66 140 LEU A C 1
ATOM 1129 O O . LEU A 1 140 ? -10.487 8.577 1.610 1.00 57.66 140 LEU A O 1
ATOM 1133 N N . LEU A 1 141 ? -11.710 7.853 3.350 1.00 52.25 141 LEU A N 1
ATOM 1134 C CA . LEU A 1 141 ? -13.019 7.724 2.708 1.00 52.25 141 LEU A CA 1
ATOM 1135 C C . LEU A 1 141 ? -13.949 8.929 2.926 1.00 52.25 141 LEU A C 1
ATOM 1137 O O . LEU A 1 141 ? -15.140 8.805 2.631 1.00 52.25 141 LEU A O 1
ATOM 1141 N N . THR A 1 142 ? -13.471 10.100 3.371 1.00 46.25 142 THR A N 1
ATOM 1142 C CA . THR A 1 142 ? -14.205 11.323 2.999 1.00 46.25 142 THR A CA 1
ATOM 1143 C C . THR A 1 142 ? -14.354 11.287 1.475 1.00 46.25 142 THR A C 1
ATOM 1145 O O . THR A 1 142 ? -13.349 11.100 0.784 1.00 46.25 142 THR A O 1
ATOM 1148 N N . PRO A 1 143 ? -15.588 11.326 0.935 1.00 43.94 143 PRO A N 1
ATOM 1149 C CA . PRO A 1 143 ? -15.840 10.971 -0.452 1.00 43.94 143 PRO A CA 1
ATOM 1150 C C . PRO A 1 143 ? -14.923 11.790 -1.353 1.00 43.94 143 PRO A C 1
ATOM 1152 O O . PRO A 1 143 ? -14.986 13.020 -1.383 1.00 43.94 143 PRO A O 1
ATOM 1155 N N . HIS A 1 144 ? -14.028 11.095 -2.058 1.00 51.00 144 HIS A N 1
ATOM 1156 C CA . HIS A 1 144 ? -13.196 11.722 -3.066 1.00 51.00 144 HIS A CA 1
ATOM 1157 C C . HIS A 1 144 ? -14.141 12.290 -4.115 1.00 51.00 144 HIS A C 1
ATOM 1159 O O . HIS A 1 144 ? -14.833 11.531 -4.789 1.00 51.00 144 HIS A O 1
ATOM 1165 N N . ASN A 1 145 ? -14.205 13.616 -4.217 1.00 48.12 145 ASN A N 1
ATOM 1166 C CA . ASN A 1 145 ? -15.006 14.265 -5.236 1.00 48.12 145 ASN A CA 1
ATOM 1167 C C . ASN A 1 145 ? -14.434 13.886 -6.620 1.00 48.12 145 ASN A C 1
ATOM 1169 O O . ASN A 1 145 ? -13.340 14.355 -6.959 1.00 48.12 145 ASN A O 1
ATOM 1173 N N . PRO A 1 146 ? -15.134 13.064 -7.427 1.00 52.69 146 PRO A N 1
ATOM 1174 C CA . PRO A 1 146 ? -14.624 12.603 -8.716 1.00 52.69 146 PRO A CA 1
ATOM 1175 C C . PRO A 1 146 ? -14.430 13.752 -9.716 1.00 52.69 146 PRO A C 1
ATOM 1177 O O . PRO A 1 146 ? -13.726 13.583 -10.705 1.00 52.69 146 PRO A O 1
ATOM 1180 N N . THR A 1 147 ? -14.983 14.944 -9.457 1.00 51.75 147 THR A N 1
ATOM 1181 C CA . THR A 1 147 ? -14.794 16.120 -10.321 1.00 51.75 147 THR A CA 1
ATOM 1182 C C . THR A 1 147 ? -13.446 16.823 -10.122 1.00 51.75 147 THR A C 1
ATOM 1184 O O . THR A 1 147 ? -13.187 17.828 -10.780 1.00 51.75 147 THR A O 1
ATOM 1187 N N . ARG A 1 148 ? -12.582 16.345 -9.210 1.00 50.72 148 ARG A N 1
ATOM 1188 C CA . ARG A 1 148 ? -11.312 17.004 -8.846 1.00 50.72 148 ARG A CA 1
ATOM 1189 C C . ARG A 1 148 ? -10.057 16.265 -9.327 1.00 50.72 148 ARG A C 1
ATOM 1191 O O . ARG A 1 148 ? -8.947 16.630 -8.951 1.00 50.72 148 ARG A O 1
ATOM 1198 N N . THR A 1 149 ? -10.185 15.244 -10.168 1.00 53.72 149 THR A N 1
ATOM 1199 C CA . THR A 1 149 ? -9.037 14.721 -10.920 1.00 53.72 149 THR A CA 1
ATOM 1200 C C . THR A 1 149 ? -9.015 15.419 -12.275 1.00 53.72 149 THR A C 1
ATOM 1202 O O . THR A 1 149 ? -9.804 15.103 -13.159 1.00 53.72 149 THR A O 1
ATOM 1205 N N . ASN A 1 150 ? -8.131 16.409 -12.437 1.00 55.75 150 ASN A N 1
ATOM 1206 C CA . ASN A 1 150 ? -7.904 17.090 -13.713 1.00 55.75 150 ASN A CA 1
ATOM 1207 C C . ASN A 1 150 ? -7.197 16.133 -14.692 1.00 55.75 150 ASN A C 1
ATOM 1209 O O . ASN A 1 150 ? -6.001 16.253 -14.957 1.00 55.75 150 ASN A O 1
ATOM 1213 N N . GLN A 1 151 ? -7.935 15.138 -15.190 1.00 57.44 151 GLN A N 1
ATOM 1214 C CA . GLN A 1 151 ? -7.440 14.147 -16.145 1.00 57.44 151 GLN A CA 1
ATOM 1215 C C . GLN A 1 151 ? -6.905 14.822 -17.416 1.00 57.44 151 GLN A C 1
ATOM 1217 O O . GLN A 1 151 ? -5.897 14.382 -17.961 1.00 57.44 151 GLN A O 1
ATOM 1222 N N . TYR A 1 152 ? -7.504 15.946 -17.824 1.00 59.66 152 TYR A N 1
ATOM 1223 C CA . TYR A 1 152 ? -7.066 16.736 -18.975 1.00 59.66 152 TYR A CA 1
ATOM 1224 C C . TYR A 1 152 ? -5.647 17.297 -18.818 1.00 59.66 152 TYR A C 1
ATOM 1226 O O . TYR A 1 152 ? -4.880 17.281 -19.777 1.00 59.66 152 TYR A O 1
ATOM 1234 N N . GLY A 1 153 ? -5.265 17.732 -17.612 1.00 63.72 153 GLY A N 1
ATOM 1235 C CA . GLY A 1 153 ? -3.911 18.218 -17.332 1.00 63.72 153 GLY A CA 1
ATOM 1236 C C . GLY A 1 153 ? -2.847 17.130 -17.490 1.00 63.72 153 GLY A C 1
ATOM 1237 O O . GLY A 1 153 ? -1.820 17.359 -18.125 1.00 63.72 153 GLY A O 1
ATOM 1238 N N . HIS A 1 154 ? -3.109 15.924 -16.978 1.00 64.88 154 HIS A N 1
ATOM 1239 C CA . HIS A 1 154 ? -2.186 14.797 -17.136 1.00 64.88 154 HIS A CA 1
ATOM 1240 C C . HIS A 1 154 ? -2.049 14.369 -18.598 1.00 64.88 154 HIS A C 1
ATOM 1242 O O . HIS A 1 154 ? -0.931 14.176 -19.065 1.00 64.88 154 HIS A O 1
ATOM 1248 N N . VAL A 1 155 ? -3.163 14.295 -19.333 1.00 69.50 155 VAL A N 1
ATOM 1249 C CA . VAL A 1 155 ? -3.155 13.947 -20.761 1.00 69.50 155 VAL A CA 1
ATOM 1250 C C . VAL A 1 155 ? -2.359 14.970 -21.574 1.00 69.50 155 VAL A C 1
ATOM 1252 O O . VAL A 1 155 ? -1.520 14.562 -22.369 1.00 69.50 155 VAL A O 1
ATOM 1255 N N . LEU A 1 156 ? -2.551 16.275 -21.341 1.00 75.12 156 LEU A N 1
ATOM 1256 C CA . LEU A 1 156 ? -1.799 17.340 -22.022 1.00 75.12 156 LEU A CA 1
ATOM 1257 C C . LEU A 1 156 ? -0.290 17.252 -21.768 1.00 75.12 156 LEU A C 1
ATOM 1259 O O . LEU A 1 156 ? 0.495 17.363 -22.708 1.00 75.12 156 LEU A O 1
ATOM 1263 N N . ILE A 1 157 ? 0.118 17.013 -20.518 1.00 72.25 157 ILE A N 1
ATOM 1264 C CA . ILE A 1 157 ? 1.533 16.857 -20.159 1.00 72.25 157 ILE A CA 1
ATOM 1265 C C . ILE A 1 157 ? 2.121 15.624 -20.855 1.00 72.25 157 ILE A C 1
ATOM 1267 O O . ILE A 1 157 ? 3.191 15.708 -21.452 1.00 72.25 157 ILE A O 1
ATOM 1271 N N . THR A 1 158 ? 1.419 14.488 -20.842 1.00 72.44 158 THR A N 1
ATOM 1272 C CA . THR A 1 158 ? 1.880 13.271 -21.524 1.00 72.44 158 THR A CA 1
ATOM 1273 C C . THR A 1 158 ? 1.997 13.474 -23.037 1.00 72.44 158 THR A C 1
ATOM 1275 O O . THR A 1 158 ? 3.001 13.075 -23.621 1.00 72.44 158 THR A O 1
ATOM 1278 N N . LEU A 1 159 ? 1.025 14.139 -23.671 1.00 73.94 159 LEU A N 1
ATOM 1279 C CA . LEU A 1 159 ? 1.042 14.438 -25.108 1.00 73.94 159 LEU A CA 1
ATOM 1280 C C . LEU A 1 159 ? 2.207 15.363 -25.486 1.00 73.94 159 LEU A C 1
ATOM 1282 O O . LEU A 1 159 ? 2.879 15.112 -26.483 1.00 73.94 159 LEU A O 1
ATOM 1286 N N . PHE A 1 160 ? 2.494 16.373 -24.660 1.00 77.06 160 PHE A N 1
ATOM 1287 C CA . PHE A 1 160 ? 3.659 17.244 -24.829 1.00 77.06 160 PHE A CA 1
ATOM 1288 C C . PHE A 1 160 ? 4.972 16.448 -24.805 1.00 77.06 160 PHE A C 1
ATOM 1290 O O . PHE A 1 160 ? 5.785 16.592 -25.715 1.00 77.06 160 PHE A O 1
ATOM 1297 N N . PHE A 1 161 ? 5.160 15.557 -23.825 1.00 67.75 161 PHE A N 1
ATOM 1298 C CA . PHE A 1 161 ? 6.364 14.722 -23.742 1.00 67.75 161 PHE A CA 1
ATOM 1299 C C . PHE A 1 161 ? 6.494 13.736 -24.910 1.00 67.75 161 PHE A C 1
ATOM 1301 O O . PHE A 1 161 ? 7.601 13.537 -25.407 1.00 67.75 161 PHE A O 1
ATOM 1308 N N . ILE A 1 162 ? 5.384 13.156 -25.379 1.00 70.00 162 ILE A N 1
ATOM 1309 C CA . ILE A 1 162 ? 5.365 12.282 -26.561 1.00 70.00 162 ILE A CA 1
ATOM 1310 C C . ILE A 1 162 ? 5.812 13.059 -27.807 1.00 70.00 162 ILE A C 1
ATOM 1312 O O . ILE A 1 162 ? 6.710 12.605 -28.514 1.00 70.00 162 ILE A O 1
ATOM 1316 N N . ILE A 1 163 ? 5.234 14.240 -28.056 1.00 71.81 163 ILE A N 1
ATOM 1317 C CA . ILE A 1 163 ? 5.603 15.088 -29.201 1.00 71.81 163 ILE A CA 1
ATOM 1318 C C . ILE A 1 163 ? 7.083 15.472 -29.122 1.00 71.81 163 ILE A C 1
ATOM 1320 O O . ILE A 1 163 ? 7.800 15.324 -30.109 1.00 71.81 163 ILE A O 1
ATOM 1324 N N . MET A 1 164 ? 7.558 15.895 -27.945 1.00 60.59 164 MET A N 1
ATOM 1325 C CA . MET A 1 164 ? 8.955 16.282 -27.754 1.00 60.59 164 MET A CA 1
ATOM 1326 C C . MET A 1 164 ? 9.911 15.112 -28.038 1.00 60.59 164 MET A C 1
ATOM 1328 O O . MET A 1 164 ? 10.909 15.284 -28.736 1.00 60.59 164 MET A O 1
ATOM 1332 N N . PHE A 1 165 ? 9.576 13.908 -27.566 1.00 55.81 165 PHE A N 1
ATOM 1333 C CA . PHE A 1 165 ? 10.368 12.697 -27.784 1.00 55.81 165 PHE A CA 1
ATOM 1334 C C . PHE A 1 165 ? 10.485 12.335 -29.271 1.00 55.81 165 PHE A C 1
ATOM 1336 O O . PHE A 1 165 ? 11.587 12.090 -29.757 1.00 55.81 165 PHE A O 1
ATOM 1343 N N . PHE A 1 166 ? 9.375 12.369 -30.016 1.00 54.59 166 PHE A N 1
ATOM 1344 C CA . PHE A 1 166 ? 9.385 12.075 -31.453 1.00 54.59 166 PHE A CA 1
ATOM 1345 C C . PHE A 1 166 ? 10.011 13.189 -32.301 1.00 54.59 166 PHE A C 1
ATOM 1347 O O . PHE A 1 166 ? 10.563 12.898 -33.355 1.00 54.59 166 PHE A O 1
ATOM 1354 N N . SER A 1 167 ? 9.982 14.442 -31.841 1.00 48.00 167 SER A N 1
ATOM 1355 C CA . SER A 1 167 ? 10.631 15.560 -32.539 1.00 48.00 167 SER A CA 1
ATOM 1356 C C . SER A 1 167 ? 12.156 15.605 -32.387 1.00 48.00 167 SER A C 1
ATOM 1358 O O . SER A 1 167 ? 12.819 16.214 -33.215 1.00 48.00 167 SER A O 1
ATOM 1360 N N . VAL A 1 168 ? 12.712 14.982 -31.341 1.00 41.62 168 VAL A N 1
ATOM 1361 C CA . VAL A 1 168 ? 14.165 14.940 -31.073 1.00 41.62 168 VAL A CA 1
ATOM 1362 C C . VAL A 1 168 ? 14.818 13.668 -31.628 1.00 41.62 168 VAL A C 1
ATOM 1364 O O . VAL A 1 168 ? 16.026 13.635 -31.839 1.00 41.62 168 VAL A O 1
ATOM 1367 N N . ALA A 1 169 ? 14.032 12.614 -31.858 1.00 43.56 169 ALA A N 1
ATOM 1368 C CA . ALA A 1 169 ? 14.500 11.347 -32.421 1.00 43.56 169 ALA A CA 1
ATOM 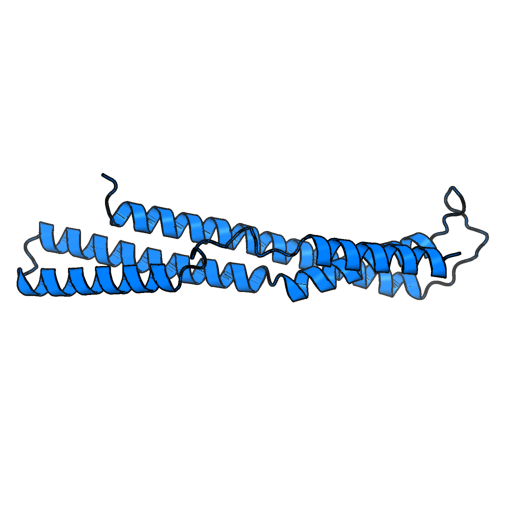1369 C C . ALA A 1 169 ? 14.470 11.289 -33.966 1.00 43.56 169 ALA A C 1
ATOM 1371 O O . ALA A 1 169 ? 14.872 10.268 -34.525 1.00 43.56 169 ALA A O 1
ATOM 1372 N N . ALA A 1 170 ? 13.974 12.339 -34.631 1.00 41.09 170 ALA A N 1
ATOM 1373 C CA . ALA A 1 170 ? 13.962 12.514 -36.088 1.00 41.09 170 ALA A CA 1
ATOM 1374 C C . ALA A 1 170 ? 15.154 13.365 -36.544 1.00 41.09 170 ALA A C 1
ATOM 1376 O O . ALA A 1 170 ? 15.705 13.056 -37.624 1.00 41.09 170 ALA A O 1
#

Radius of gyration: 26.39 Å; Cα contacts (8 Å, |Δi|>4): 102; chains: 1; bounding box: 59×30×76 Å

Sequence (170 aa):
MVSWLQRCKDARDGHYKRAEKLFDLSQLLGYVLIYSTIFVTAFSFFTHNPEQVLFWCITKQHIVIFIGCIAAVISGIVSQARFGERAEMHRSSGARYANLARDIEELQLKQKMGLLQNSELSTHINSVIKEWNNLSEDSLLTPHNPTRTNQYGHVLITLFFIIMFFSVAA

Foldseek 3Di:
DDDPLVVLVVLLVVLLVLLVVLQVVLVVLVVLLVVLVVQLVVPVPDDFDCPPQPPPSDGPVNVSVVSVVVSVVSVVCSVPVVSNVSSVVSNVLSVLSVVLSVLVVVLVVCVVVVVDDPVRSVVSVVVSVVSVVVSVVSDPPPPDPPVPPPVVVVVVVVVVVVVVVVVVVD

pLDDT: mean 81.61, std 14.79, range [41.09, 96.5]

Nearest PDB structures (foldseek):
  4ckg-assembly1_B  TM=3.787E-01  e=9.724E+00  Homo sapiens
  7vgf-assembly1_B  TM=2.950E-01  e=7.763E+00  Homo sapiens
  3ja6-assembly1_I  TM=3.055E-01  e=8.213E+00  Escherichia coli